Protein AF-A0A7S1ELC7-F1 (afdb_monomer_lite)

Organism: Hemiselmis andersenii (NCBI:txid464988)

Sequence (171 aa):
MEQYGAAVGMCEQFFQGGAHLVPACRDLALACHLNIAACALKVPGREEQAAQHCTFALHIDIDCAKAYFRRGVAFLTTPPEGQPPPPSGGGGAGAEHALNQNSQQMESGKKPPREVLLAWAVRDLERADTLAPGDGKVKEYLGKARAEARAASKAAASLPMPGGAGDGAPP

Radius of gyration: 19.99 Å; chains: 1; bounding box: 66×53×44 Å

Structure (mmCIF, N/CA/C/O backbone):
data_AF-A0A7S1ELC7-F1
#
_entry.id   AF-A0A7S1ELC7-F1
#
loop_
_atom_site.group_PDB
_atom_site.id
_atom_site.type_symbol
_atom_site.label_atom_id
_atom_site.label_alt_id
_atom_site.label_comp_id
_atom_site.label_asym_id
_atom_site.label_entity_id
_atom_site.label_seq_id
_atom_site.pdbx_PDB_ins_code
_atom_site.Cartn_x
_atom_site.Cartn_y
_atom_site.Cartn_z
_atom_site.occupancy
_atom_site.B_iso_or_equiv
_atom_site.auth_seq_id
_atom_site.auth_comp_id
_atom_site.auth_asym_id
_atom_site.auth_atom_id
_atom_site.pdbx_PDB_model_num
ATOM 1 N N . MET A 1 1 ? 15.992 8.383 0.828 1.00 60.34 1 MET A N 1
ATOM 2 C CA . MET A 1 1 ? 14.896 8.228 -0.162 1.00 60.34 1 MET A CA 1
ATOM 3 C C . MET A 1 1 ? 15.248 8.825 -1.523 1.00 60.34 1 MET A C 1
ATOM 5 O O . MET A 1 1 ? 14.682 8.380 -2.511 1.00 60.34 1 MET A O 1
ATOM 9 N N . GLU A 1 2 ? 16.211 9.747 -1.598 1.00 62.72 2 GLU A N 1
ATOM 10 C CA . GLU A 1 2 ? 16.596 10.468 -2.825 1.00 62.72 2 GLU A CA 1
ATOM 11 C C . GLU A 1 2 ? 16.977 9.560 -4.007 1.00 62.72 2 GLU A C 1
ATOM 13 O O . GLU A 1 2 ? 16.588 9.830 -5.139 1.00 62.72 2 GLU A O 1
ATOM 18 N N . GLN A 1 3 ? 17.639 8.426 -3.750 1.00 70.06 3 GLN A N 1
ATOM 19 C CA . GLN A 1 3 ? 18.040 7.482 -4.803 1.00 70.06 3 GLN A CA 1
ATOM 20 C C . GLN A 1 3 ? 16.847 6.843 -5.538 1.00 70.06 3 GLN A C 1
ATOM 22 O O . GLN A 1 3 ? 16.919 6.625 -6.744 1.00 70.06 3 GLN A O 1
ATOM 27 N N . TYR A 1 4 ? 15.731 6.580 -4.843 1.00 76.38 4 TYR A N 1
ATOM 28 C CA . TYR A 1 4 ? 14.528 6.042 -5.489 1.00 76.38 4 TYR A CA 1
ATOM 29 C C . TYR A 1 4 ? 13.769 7.117 -6.269 1.00 76.38 4 TYR A C 1
ATOM 31 O O . TYR A 1 4 ? 13.211 6.810 -7.315 1.00 76.38 4 TYR A O 1
ATOM 39 N N . GLY A 1 5 ? 13.780 8.369 -5.797 1.00 74.06 5 GLY A N 1
ATOM 40 C CA . GLY A 1 5 ? 13.163 9.491 -6.511 1.00 74.06 5 GLY A CA 1
ATOM 41 C C . GLY A 1 5 ? 13.824 9.743 -7.866 1.00 74.06 5 GLY A C 1
ATOM 42 O O . GLY A 1 5 ? 13.134 9.853 -8.874 1.00 74.06 5 GLY A O 1
ATOM 43 N N . ALA A 1 6 ? 15.160 9.726 -7.913 1.00 77.75 6 ALA A N 1
ATOM 44 C CA . ALA A 1 6 ? 15.902 9.841 -9.169 1.00 77.75 6 ALA A CA 1
ATOM 45 C C . ALA A 1 6 ? 15.590 8.688 -10.144 1.00 77.75 6 ALA A C 1
ATOM 47 O O . ALA A 1 6 ? 15.415 8.917 -11.339 1.00 77.75 6 ALA A O 1
ATOM 48 N N . ALA A 1 7 ? 15.477 7.454 -9.639 1.00 78.12 7 ALA A N 1
ATOM 49 C CA . ALA A 1 7 ? 15.133 6.292 -10.458 1.00 78.12 7 ALA A CA 1
ATOM 50 C C . ALA A 1 7 ? 13.711 6.372 -11.039 1.00 78.12 7 ALA A C 1
ATOM 52 O O . ALA A 1 7 ? 13.522 6.061 -12.214 1.00 78.12 7 ALA A O 1
ATOM 53 N N . VAL A 1 8 ? 12.732 6.830 -10.247 1.00 79.38 8 VAL A N 1
ATOM 54 C CA . VAL A 1 8 ? 11.359 7.070 -10.724 1.00 79.38 8 VAL A CA 1
ATOM 55 C C . VAL A 1 8 ? 11.361 8.132 -11.820 1.00 79.38 8 VAL A C 1
ATOM 57 O O . VAL A 1 8 ? 10.851 7.862 -12.903 1.00 79.38 8 VAL A O 1
ATOM 60 N N . GLY A 1 9 ? 12.034 9.267 -11.604 1.00 78.50 9 GLY A N 1
ATOM 61 C CA . GLY A 1 9 ? 12.116 10.333 -12.606 1.00 78.50 9 GLY A CA 1
ATOM 62 C C . GLY A 1 9 ? 12.748 9.884 -13.931 1.00 78.50 9 GLY A C 1
ATOM 63 O O . GLY A 1 9 ? 12.317 10.315 -14.996 1.00 78.50 9 GLY A O 1
ATOM 64 N N . MET A 1 10 ? 13.726 8.971 -13.899 1.00 81.00 10 MET A N 1
ATOM 65 C CA . MET A 1 10 ? 14.272 8.366 -15.124 1.00 81.00 10 MET A CA 1
ATOM 66 C C . MET A 1 10 ? 13.277 7.421 -15.811 1.00 81.00 10 MET A C 1
ATOM 68 O O . MET A 1 10 ? 13.215 7.393 -17.036 1.00 81.00 10 MET A O 1
ATOM 72 N N . CYS A 1 11 ? 12.489 6.651 -15.054 1.00 79.00 11 CYS A N 1
ATOM 73 C CA . CYS A 1 11 ? 11.483 5.749 -15.626 1.00 79.00 11 CYS A CA 1
ATOM 74 C C . CYS A 1 11 ? 10.304 6.515 -16.246 1.00 79.00 11 CYS A C 1
ATOM 76 O O . CYS A 1 11 ? 9.791 6.102 -17.285 1.00 79.00 11 CYS A O 1
ATOM 78 N N . GLU A 1 12 ? 9.919 7.647 -15.652 1.00 77.88 12 GLU A N 1
ATOM 79 C CA . GLU A 1 12 ? 8.836 8.513 -16.133 1.00 77.88 12 GLU A CA 1
ATOM 80 C C . GLU A 1 12 ? 9.124 9.126 -17.509 1.00 77.88 12 GLU A C 1
ATOM 82 O O . GLU A 1 12 ? 8.194 9.362 -18.275 1.00 77.88 12 GLU A O 1
ATOM 87 N N . GLN A 1 13 ? 10.396 9.298 -17.892 1.00 79.69 13 GLN A N 1
ATOM 88 C CA . GLN A 1 13 ? 10.763 9.731 -19.251 1.00 79.69 13 GLN A CA 1
ATOM 89 C C . GLN A 1 13 ? 10.292 8.750 -20.333 1.00 79.69 13 GLN A C 1
ATOM 91 O O . GLN A 1 13 ? 10.107 9.134 -21.486 1.00 79.69 13 GLN A O 1
ATOM 96 N N . PHE A 1 14 ? 10.081 7.489 -19.959 1.00 80.38 14 PHE A N 1
ATOM 97 C CA . PHE A 1 14 ? 9.573 6.443 -20.838 1.00 80.38 14 PHE A CA 1
ATOM 98 C C . PHE A 1 14 ? 8.069 6.205 -20.656 1.00 80.38 14 PHE A C 1
ATOM 100 O O . PHE A 1 14 ? 7.553 5.215 -21.176 1.00 80.38 14 PHE A O 1
ATOM 107 N N . PHE A 1 15 ? 7.362 7.071 -19.924 1.00 78.62 15 PHE A N 1
ATOM 108 C CA . PHE A 1 15 ? 5.915 7.006 -19.754 1.00 78.62 15 PHE A CA 1
ATOM 109 C C . PHE A 1 15 ? 5.216 7.868 -20.811 1.00 78.62 15 PHE A C 1
ATOM 111 O O . PHE A 1 15 ? 5.254 9.096 -20.765 1.00 78.62 15 PHE A O 1
ATOM 118 N N . GLN A 1 16 ? 4.553 7.228 -21.775 1.00 75.69 16 GLN A N 1
ATOM 119 C CA . GLN A 1 16 ? 3.828 7.913 -22.843 1.00 75.69 16 GLN A CA 1
ATOM 120 C C . GLN A 1 16 ? 2.447 7.281 -23.028 1.00 75.69 16 GLN A C 1
ATOM 122 O O . GLN A 1 16 ? 2.310 6.064 -23.103 1.00 75.69 16 GLN A O 1
ATOM 127 N N . GLY A 1 17 ? 1.400 8.111 -23.083 1.00 73.56 17 GLY A N 1
ATOM 128 C CA . GLY A 1 17 ? 0.032 7.642 -23.339 1.00 73.56 17 GLY A CA 1
ATOM 129 C C . GLY A 1 17 ? -0.546 6.708 -22.267 1.00 73.56 17 GLY A C 1
ATOM 130 O O . GLY A 1 17 ? -1.399 5.887 -22.585 1.00 73.56 17 GLY A O 1
ATOM 131 N N . GLY A 1 18 ? -0.088 6.805 -21.013 1.00 73.44 18 GLY A N 1
ATOM 132 C CA . GLY A 1 18 ? -0.589 5.976 -19.908 1.00 73.44 18 GLY A CA 1
ATOM 133 C C . GLY A 1 18 ? 0.166 4.659 -19.692 1.00 73.44 18 GLY A C 1
ATOM 134 O O . GLY A 1 18 ? -0.210 3.889 -18.812 1.00 73.44 18 GLY A O 1
ATOM 135 N N . ALA A 1 19 ? 1.227 4.395 -20.459 1.00 75.00 19 ALA A N 1
ATOM 136 C CA . ALA A 1 19 ? 2.029 3.184 -20.336 1.00 75.00 19 ALA A CA 1
ATOM 137 C C . ALA A 1 19 ? 3.532 3.481 -20.397 1.00 75.00 19 ALA A C 1
ATOM 139 O O . ALA A 1 19 ? 3.977 4.441 -21.026 1.00 75.00 19 ALA A O 1
ATOM 140 N N . HIS A 1 20 ? 4.325 2.620 -19.758 1.00 76.75 20 HIS A N 1
ATOM 141 C CA . HIS A 1 20 ? 5.775 2.627 -19.921 1.00 76.75 20 HIS A CA 1
ATOM 142 C C . HIS A 1 20 ? 6.136 1.930 -21.235 1.00 76.75 20 HIS A C 1
ATOM 144 O O . HIS A 1 20 ? 5.786 0.767 -21.436 1.00 76.75 20 HIS A O 1
ATOM 150 N N . LEU A 1 21 ? 6.865 2.626 -22.106 1.00 75.62 21 LEU A N 1
ATOM 151 C CA . LEU A 1 21 ? 7.299 2.123 -23.413 1.00 75.62 21 LEU A CA 1
ATOM 152 C C . LEU A 1 21 ? 8.305 0.969 -23.296 1.00 75.62 21 LEU A C 1
ATOM 154 O O . LEU A 1 21 ? 8.413 0.138 -24.194 1.00 75.62 21 LEU A O 1
ATOM 158 N N . VAL A 1 22 ? 9.034 0.913 -22.178 1.00 84.25 22 VAL A N 1
ATOM 159 C CA . VAL A 1 22 ? 10.033 -0.117 -21.890 1.00 84.25 22 VAL A CA 1
ATOM 160 C C . VAL A 1 22 ? 9.553 -0.967 -20.706 1.00 84.25 22 VAL A C 1
ATOM 162 O O . VAL A 1 22 ? 9.436 -0.437 -19.596 1.00 84.25 22 VAL A O 1
ATOM 165 N N . PRO A 1 23 ? 9.323 -2.285 -20.882 1.00 82.12 23 PRO A N 1
ATOM 166 C CA . PRO A 1 23 ? 8.859 -3.163 -19.803 1.00 82.12 23 PRO A CA 1
ATOM 167 C C . PRO A 1 23 ? 9.764 -3.155 -18.563 1.00 82.12 23 PRO A C 1
ATOM 169 O O . PRO A 1 23 ? 9.274 -3.105 -17.441 1.00 82.12 23 PRO A O 1
ATOM 172 N N . ALA A 1 24 ? 11.087 -3.097 -18.747 1.00 85.38 24 ALA A N 1
ATOM 173 C CA . ALA A 1 24 ? 12.029 -3.016 -17.629 1.00 85.38 24 ALA A CA 1
ATOM 174 C C . ALA A 1 24 ? 11.864 -1.728 -16.794 1.00 85.38 24 ALA A C 1
ATOM 176 O O . ALA A 1 24 ? 12.010 -1.764 -15.573 1.00 85.38 24 ALA A O 1
ATOM 177 N N . CYS A 1 25 ? 11.515 -0.600 -17.427 1.00 85.75 25 CYS A N 1
ATOM 178 C CA . CYS A 1 25 ? 11.228 0.650 -16.719 1.00 85.75 25 CYS A CA 1
ATOM 179 C C . CYS A 1 25 ? 9.937 0.543 -15.904 1.00 85.75 25 CYS A C 1
ATOM 181 O O . CYS A 1 25 ? 9.879 1.070 -14.797 1.00 85.75 25 CYS A O 1
ATOM 183 N N . ARG A 1 26 ? 8.933 -0.185 -16.410 1.00 87.19 26 ARG A N 1
ATOM 184 C CA . ARG A 1 26 ? 7.687 -0.458 -15.682 1.00 87.19 26 ARG A CA 1
ATOM 185 C C . ARG A 1 26 ? 7.960 -1.189 -14.367 1.00 87.19 26 ARG A C 1
ATOM 187 O O . ARG A 1 26 ? 7.511 -0.746 -13.310 1.00 87.19 26 ARG A O 1
ATOM 194 N N . ASP A 1 27 ? 8.701 -2.292 -14.436 1.00 89.69 27 ASP A N 1
ATOM 195 C CA . ASP A 1 27 ? 8.972 -3.142 -13.273 1.00 89.69 27 ASP A CA 1
ATOM 196 C C . ASP A 1 27 ? 9.868 -2.427 -12.252 1.00 89.69 27 ASP A C 1
ATOM 198 O O . ASP A 1 27 ? 9.638 -2.513 -11.041 1.00 89.69 27 ASP A O 1
ATOM 202 N N . LEU A 1 28 ? 10.850 -1.656 -12.736 1.00 91.12 28 LEU A N 1
ATOM 203 C CA . LEU A 1 28 ? 11.694 -0.822 -11.887 1.00 91.12 28 LEU A CA 1
ATOM 204 C C . LEU A 1 28 ? 10.881 0.276 -11.188 1.00 91.12 28 LEU A C 1
ATOM 206 O O . LEU A 1 28 ? 10.988 0.419 -9.970 1.00 91.12 28 LEU A O 1
ATOM 210 N N . ALA A 1 29 ? 10.032 1.005 -11.918 1.00 89.25 29 ALA A N 1
ATOM 211 C CA . ALA A 1 29 ? 9.168 2.036 -11.348 1.00 89.25 29 ALA A CA 1
ATOM 212 C C . ALA A 1 29 ? 8.242 1.455 -10.269 1.00 89.25 29 ALA A C 1
ATOM 214 O O . ALA A 1 29 ? 8.176 1.990 -9.158 1.00 89.25 29 ALA A O 1
ATOM 215 N N . LEU A 1 30 ? 7.598 0.313 -10.541 1.00 92.44 30 LEU A N 1
ATOM 216 C CA . LEU A 1 30 ? 6.765 -0.396 -9.566 1.00 92.44 30 LEU A CA 1
ATOM 217 C C . LEU A 1 30 ? 7.550 -0.721 -8.286 1.00 92.44 30 LEU A C 1
ATOM 219 O O . LEU A 1 30 ? 7.091 -0.424 -7.178 1.00 92.44 30 LEU A O 1
ATOM 223 N N . ALA A 1 31 ? 8.749 -1.293 -8.425 1.00 93.75 31 ALA A N 1
ATOM 224 C CA . ALA A 1 31 ? 9.609 -1.619 -7.293 1.00 93.75 31 ALA A CA 1
ATOM 225 C C . ALA A 1 31 ? 10.020 -0.368 -6.499 1.00 93.75 31 ALA A C 1
ATOM 227 O O . ALA A 1 31 ? 9.979 -0.382 -5.265 1.00 93.75 31 ALA A O 1
ATOM 228 N N . CYS A 1 32 ? 10.363 0.730 -7.179 1.00 92.44 32 CYS A N 1
ATOM 229 C CA . CYS A 1 32 ? 10.707 1.996 -6.538 1.00 92.44 32 CYS A CA 1
ATOM 230 C C . CYS A 1 32 ? 9.527 2.575 -5.749 1.00 92.44 32 CYS A C 1
ATOM 232 O O . CYS A 1 32 ? 9.692 2.877 -4.567 1.00 92.44 32 CYS A O 1
ATOM 234 N N . HIS A 1 33 ? 8.332 2.663 -6.340 1.00 93.69 33 HIS A N 1
ATOM 235 C CA . HIS A 1 33 ? 7.132 3.146 -5.647 1.00 93.69 33 HIS A CA 1
ATOM 236 C C . HIS A 1 33 ? 6.807 2.302 -4.414 1.00 93.69 33 HIS A C 1
ATOM 238 O O . HIS A 1 33 ? 6.572 2.836 -3.327 1.00 93.69 33 HIS A O 1
ATOM 244 N N . LEU A 1 34 ? 6.869 0.976 -4.547 1.00 95.56 34 LEU A N 1
ATOM 245 C CA . LEU A 1 34 ? 6.679 0.070 -3.424 1.00 95.56 34 LEU A CA 1
ATOM 246 C C . LEU A 1 34 ? 7.714 0.326 -2.319 1.00 95.56 34 LEU A C 1
ATOM 248 O O . LEU A 1 34 ? 7.341 0.409 -1.146 1.00 95.56 34 LEU A O 1
ATOM 252 N N . ASN A 1 35 ? 8.995 0.456 -2.658 1.00 95.50 35 ASN A N 1
ATOM 253 C CA . ASN A 1 35 ? 10.057 0.672 -1.677 1.00 95.50 35 ASN A CA 1
ATOM 254 C C . ASN A 1 35 ? 9.934 2.024 -0.969 1.00 95.50 35 ASN A C 1
ATOM 256 O O . ASN A 1 35 ? 10.074 2.069 0.253 1.00 95.50 35 ASN A O 1
ATOM 260 N N . ILE A 1 36 ? 9.594 3.095 -1.694 1.00 92.44 36 ILE A N 1
ATOM 261 C CA . ILE A 1 36 ? 9.327 4.405 -1.089 1.00 92.44 36 ILE A CA 1
ATOM 262 C C . ILE A 1 36 ? 8.159 4.299 -0.105 1.00 92.44 36 ILE A C 1
ATOM 264 O O . ILE A 1 36 ? 8.300 4.722 1.040 1.00 92.44 36 ILE A O 1
ATOM 268 N N . ALA A 1 37 ? 7.052 3.655 -0.490 1.00 94.38 37 ALA A N 1
ATOM 269 C CA . ALA A 1 37 ? 5.915 3.461 0.407 1.00 94.38 37 ALA A CA 1
ATOM 270 C C . ALA A 1 37 ? 6.285 2.657 1.666 1.00 94.38 37 ALA A C 1
ATOM 272 O O . ALA A 1 37 ? 5.875 3.002 2.772 1.00 94.38 37 ALA A O 1
ATOM 273 N N . ALA A 1 38 ? 7.105 1.611 1.528 1.00 94.62 38 ALA A N 1
ATOM 274 C CA . ALA A 1 38 ? 7.584 0.835 2.671 1.00 94.62 38 ALA A CA 1
ATOM 275 C C . ALA A 1 38 ? 8.491 1.646 3.608 1.00 94.62 38 ALA A C 1
ATOM 277 O O . ALA A 1 38 ? 8.444 1.444 4.820 1.00 94.62 38 ALA A O 1
ATOM 278 N N . CYS A 1 39 ? 9.327 2.535 3.067 1.00 93.12 39 CYS A N 1
ATOM 279 C CA . CYS A 1 39 ? 10.131 3.458 3.864 1.00 93.12 39 CYS A CA 1
ATOM 280 C C . CYS A 1 39 ?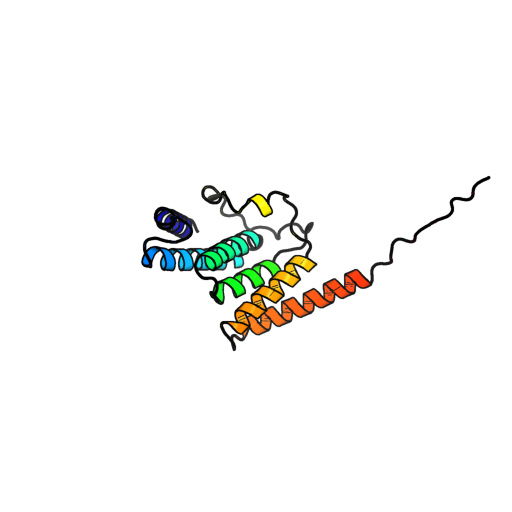 9.254 4.494 4.571 1.00 93.12 39 CYS A C 1
ATOM 282 O O . CYS A 1 39 ? 9.445 4.725 5.761 1.00 93.12 39 CYS A O 1
ATOM 284 N N . ALA A 1 40 ? 8.280 5.070 3.867 1.00 91.62 40 ALA A N 1
ATOM 285 C CA . ALA A 1 40 ? 7.362 6.063 4.410 1.00 91.62 40 ALA A CA 1
ATOM 286 C C . ALA A 1 40 ? 6.532 5.500 5.578 1.00 91.62 40 ALA A C 1
ATOM 288 O O . ALA A 1 40 ? 6.460 6.139 6.617 1.00 91.62 40 ALA A O 1
ATOM 289 N N . LEU A 1 41 ? 6.035 4.259 5.488 1.00 92.81 41 LEU A N 1
ATOM 290 C CA . LEU A 1 41 ? 5.309 3.598 6.588 1.00 92.81 41 LEU A CA 1
ATOM 291 C C . LEU A 1 41 ? 6.131 3.385 7.871 1.00 92.81 41 LEU A C 1
ATOM 293 O O . LEU A 1 41 ? 5.560 3.119 8.925 1.00 92.81 41 LEU A O 1
ATOM 297 N N . LYS A 1 42 ? 7.466 3.457 7.802 1.00 92.50 42 LYS A N 1
ATOM 298 C CA . LYS A 1 42 ? 8.332 3.364 8.989 1.00 92.50 42 LYS A CA 1
ATOM 299 C C . LYS A 1 42 ? 8.516 4.707 9.690 1.00 92.50 42 LYS A C 1
ATOM 301 O O . 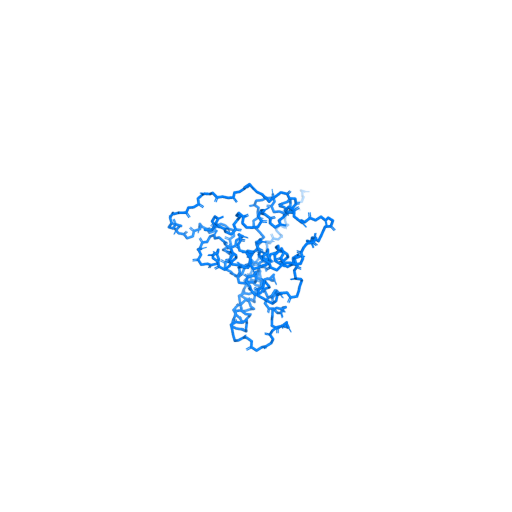LYS A 1 42 ? 9.047 4.729 10.797 1.00 92.50 42 LYS A O 1
ATOM 306 N N . VAL A 1 43 ? 8.132 5.806 9.044 1.00 89.75 43 VAL A N 1
ATOM 307 C CA . VAL A 1 43 ? 8.288 7.163 9.562 1.00 89.75 43 VAL A CA 1
ATOM 308 C C . VAL A 1 43 ? 6.900 7.706 9.906 1.00 89.75 43 VAL A C 1
ATOM 310 O O . VAL A 1 43 ? 6.113 7.958 8.993 1.00 89.75 43 VAL A O 1
ATOM 313 N N . PRO A 1 44 ? 6.585 7.897 11.199 1.00 86.0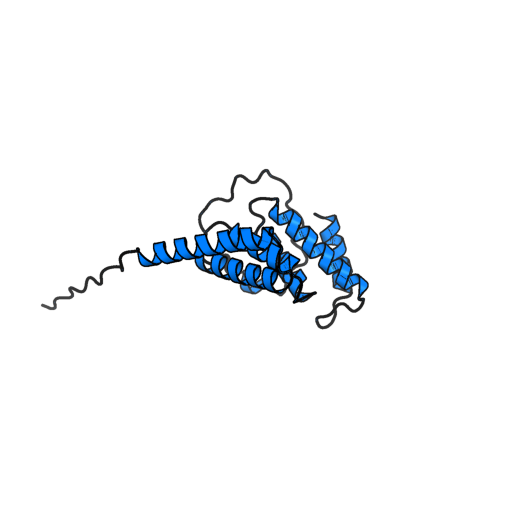6 44 PRO A N 1
ATOM 314 C CA . PRO A 1 44 ? 5.314 8.483 11.610 1.00 86.06 44 PRO A CA 1
ATOM 315 C C . PRO A 1 44 ? 5.078 9.840 10.936 1.00 86.06 44 PRO A C 1
ATOM 317 O O . PRO A 1 44 ? 6.005 10.645 10.828 1.00 86.06 44 PRO A O 1
ATOM 320 N N . GLY A 1 45 ? 3.854 10.097 10.480 1.00 87.00 45 GLY A N 1
ATOM 321 C CA . GLY A 1 45 ? 3.489 11.334 9.782 1.00 87.00 45 GLY A CA 1
ATOM 322 C C . GLY A 1 45 ? 3.728 11.312 8.267 1.00 87.00 45 GLY A C 1
ATOM 323 O O . GLY A 1 45 ? 3.404 12.290 7.595 1.00 87.00 45 GLY A O 1
ATOM 324 N N . ARG A 1 46 ? 4.278 10.224 7.705 1.00 89.94 46 ARG A N 1
ATOM 325 C CA . ARG A 1 46 ? 4.453 10.038 6.248 1.00 89.94 46 ARG A CA 1
ATOM 326 C C . ARG A 1 46 ? 3.454 9.048 5.641 1.00 89.94 46 ARG A C 1
ATOM 328 O O . ARG A 1 46 ? 3.690 8.500 4.564 1.00 89.94 46 ARG A O 1
ATOM 335 N N . GLU A 1 47 ? 2.328 8.810 6.303 1.00 90.44 47 GLU A N 1
ATOM 336 C CA . GLU A 1 47 ? 1.298 7.872 5.847 1.00 90.44 47 GLU A CA 1
ATOM 337 C C . GLU A 1 47 ? 0.688 8.313 4.509 1.00 90.44 47 GLU A C 1
ATOM 339 O O . GLU A 1 47 ? 0.481 7.495 3.615 1.00 90.44 47 GLU A O 1
ATOM 344 N N . GLU A 1 48 ? 0.481 9.616 4.326 1.00 89.75 48 GLU A N 1
ATOM 345 C CA . GLU A 1 48 ? -0.033 10.185 3.077 1.00 89.75 48 GLU A CA 1
ATOM 346 C C . GLU A 1 48 ? 0.919 9.930 1.900 1.00 89.75 48 GLU A C 1
ATOM 348 O O . GLU A 1 48 ? 0.503 9.419 0.857 1.00 89.75 48 GLU A O 1
ATOM 353 N N . GLN A 1 49 ? 2.221 10.159 2.108 1.00 89.25 49 GLN A N 1
ATOM 354 C CA . GLN A 1 49 ? 3.257 9.825 1.130 1.00 89.25 49 GLN A CA 1
ATOM 355 C C . GLN A 1 49 ? 3.233 8.323 0.798 1.00 89.25 49 GLN A C 1
ATOM 357 O O . GLN A 1 49 ? 3.296 7.937 -0.372 1.00 89.25 49 GLN A O 1
ATOM 362 N N . ALA A 1 50 ? 3.101 7.454 1.805 1.00 93.88 50 ALA A N 1
ATOM 363 C CA . ALA A 1 50 ? 2.998 6.015 1.575 1.00 93.88 50 ALA A CA 1
ATOM 364 C C . ALA A 1 50 ? 1.781 5.651 0.709 1.00 93.88 50 ALA A C 1
ATOM 366 O O . ALA A 1 50 ? 1.912 4.870 -0.240 1.00 93.88 50 ALA A O 1
ATOM 367 N N . ALA A 1 51 ? 0.614 6.233 1.000 1.00 93.44 51 ALA A N 1
ATOM 368 C CA . ALA A 1 51 ? -0.612 5.985 0.252 1.00 93.44 51 ALA A CA 1
ATOM 369 C C . ALA A 1 51 ? -0.517 6.472 -1.204 1.00 93.44 51 ALA A C 1
ATOM 371 O O . ALA A 1 51 ? -0.976 5.782 -2.125 1.00 93.44 51 ALA A O 1
ATOM 372 N N . GLN A 1 52 ? 0.134 7.615 -1.427 1.00 91.94 52 GLN A N 1
ATOM 373 C CA . GLN A 1 52 ? 0.359 8.182 -2.752 1.00 91.94 52 GLN A CA 1
ATOM 374 C C . GLN A 1 52 ? 1.265 7.282 -3.606 1.00 91.94 52 GLN A C 1
ATOM 376 O O . GLN A 1 52 ? 0.886 6.895 -4.712 1.00 91.94 52 GLN A O 1
ATOM 381 N N . HIS A 1 53 ? 2.417 6.850 -3.081 1.00 93.00 53 HIS A N 1
ATOM 382 C CA . HIS A 1 53 ? 3.302 5.943 -3.822 1.00 93.00 53 HIS A CA 1
ATOM 383 C C . HIS A 1 53 ? 2.661 4.573 -4.078 1.00 93.00 53 HIS A C 1
ATOM 385 O O . HIS A 1 53 ? 2.862 4.007 -5.151 1.00 93.00 53 HIS A O 1
ATOM 391 N N . CYS A 1 54 ? 1.834 4.055 -3.164 1.00 95.19 54 CYS A N 1
ATOM 392 C CA . CYS A 1 54 ? 1.060 2.842 -3.443 1.00 95.19 54 CYS A CA 1
ATOM 393 C C . CYS A 1 54 ? 0.030 3.054 -4.557 1.00 95.19 54 CYS A C 1
ATOM 395 O O . CYS A 1 54 ? -0.203 2.155 -5.358 1.00 95.19 54 CYS A O 1
ATOM 397 N N . THR A 1 55 ? -0.572 4.241 -4.634 1.00 94.69 55 THR A N 1
ATOM 398 C CA . THR A 1 55 ? -1.506 4.582 -5.709 1.00 94.69 55 THR A CA 1
ATOM 399 C C . THR A 1 55 ? -0.799 4.609 -7.059 1.00 94.69 55 THR A C 1
ATOM 401 O O . THR A 1 55 ? -1.320 4.031 -8.006 1.00 94.69 55 THR A O 1
ATOM 404 N N . PHE A 1 56 ? 0.409 5.168 -7.156 1.00 90.69 56 PHE A N 1
ATOM 405 C CA . PHE A 1 56 ? 1.212 5.079 -8.383 1.00 90.69 56 PHE A CA 1
ATOM 406 C C . PHE A 1 56 ? 1.594 3.640 -8.741 1.00 90.69 56 PHE A C 1
ATOM 408 O O . PHE A 1 56 ? 1.427 3.236 -9.888 1.00 90.69 56 PHE A O 1
ATOM 415 N N . ALA A 1 57 ? 2.007 2.833 -7.761 1.00 94.00 57 ALA A N 1
ATOM 416 C CA . ALA A 1 57 ? 2.238 1.406 -7.980 1.00 94.00 57 ALA A CA 1
ATOM 417 C C . ALA A 1 57 ? 0.995 0.693 -8.551 1.00 94.00 57 ALA A C 1
ATOM 419 O O . ALA A 1 57 ? 1.140 -0.121 -9.455 1.00 94.00 57 ALA A O 1
ATOM 420 N N . LEU A 1 58 ? -0.215 1.045 -8.102 1.00 93.94 58 LEU A N 1
ATOM 421 C CA . LEU A 1 58 ? -1.469 0.480 -8.623 1.00 93.94 58 LEU A CA 1
ATOM 422 C C . LEU A 1 58 ? -1.854 0.983 -10.022 1.00 93.94 58 LEU A C 1
ATOM 424 O O . LEU A 1 58 ? -2.554 0.278 -10.741 1.00 93.94 58 LEU A O 1
ATOM 428 N N . HIS A 1 59 ? -1.398 2.170 -10.434 1.00 90.88 59 HIS A N 1
ATOM 429 C CA . HIS A 1 59 ? -1.534 2.606 -11.831 1.00 90.88 59 HIS A CA 1
ATOM 430 C C . HIS A 1 59 ? -0.627 1.792 -12.759 1.00 90.88 59 HIS A C 1
ATOM 432 O O . HIS A 1 59 ? -0.961 1.579 -13.921 1.00 90.88 59 HIS A O 1
ATOM 438 N N . ILE A 1 60 ? 0.521 1.334 -12.250 1.00 89.25 60 ILE A N 1
ATOM 439 C CA . ILE A 1 60 ? 1.457 0.496 -13.000 1.00 89.25 60 ILE A CA 1
ATOM 440 C C . ILE A 1 60 ? 0.983 -0.963 -13.035 1.00 89.25 60 ILE A C 1
ATOM 442 O O . ILE A 1 60 ? 1.031 -1.609 -14.086 1.00 89.25 60 ILE A O 1
ATOM 446 N N . ASP A 1 61 ? 0.548 -1.487 -11.891 1.00 92.81 61 ASP A N 1
ATOM 447 C CA . ASP A 1 61 ? 0.061 -2.850 -11.706 1.00 92.81 61 ASP A CA 1
ATOM 448 C C . ASP A 1 61 ? -1.172 -2.859 -10.793 1.00 92.81 61 ASP A C 1
ATOM 450 O O . ASP A 1 61 ? -1.066 -2.809 -9.563 1.00 92.81 61 ASP A O 1
ATOM 454 N N . ILE A 1 62 ? -2.348 -2.935 -11.421 1.00 95.12 62 ILE A N 1
ATOM 455 C CA . ILE A 1 62 ? -3.645 -2.888 -10.739 1.00 95.12 62 ILE A CA 1
ATOM 456 C C . ILE A 1 62 ? -3.879 -4.087 -9.815 1.00 95.12 62 ILE A C 1
ATOM 458 O O . ILE A 1 62 ? -4.671 -3.978 -8.887 1.00 95.12 62 ILE A O 1
ATOM 462 N N . ASP A 1 63 ? -3.172 -5.201 -10.016 1.00 96.31 63 ASP A N 1
ATOM 463 C CA . ASP A 1 63 ? -3.311 -6.421 -9.215 1.00 96.31 63 ASP A CA 1
ATOM 464 C C . ASP A 1 63 ? -2.131 -6.617 -8.246 1.00 96.31 63 ASP A C 1
ATOM 466 O O . ASP A 1 63 ? -1.888 -7.705 -7.714 1.00 96.31 63 ASP A O 1
ATOM 470 N N . CYS A 1 64 ? -1.415 -5.535 -7.925 1.00 96.31 64 CYS A N 1
ATOM 471 C CA . CYS A 1 64 ? -0.316 -5.578 -6.973 1.00 96.31 64 CYS A CA 1
ATOM 472 C C . CYS A 1 64 ? -0.817 -5.701 -5.519 1.00 96.31 64 CYS A C 1
ATOM 474 O O . CYS A 1 64 ? -1.060 -4.705 -4.827 1.00 96.31 64 CYS A O 1
ATOM 476 N N . ALA A 1 65 ? -0.878 -6.931 -4.997 1.00 96.88 65 ALA A N 1
ATOM 477 C CA . ALA A 1 65 ? -1.283 -7.210 -3.611 1.00 96.88 65 ALA A CA 1
ATOM 478 C C . ALA A 1 65 ? -0.478 -6.405 -2.567 1.00 96.88 65 ALA A C 1
ATOM 480 O O . ALA A 1 65 ? -1.030 -5.902 -1.587 1.00 96.88 65 ALA A O 1
ATOM 481 N N . LYS A 1 66 ? 0.833 -6.219 -2.794 1.00 96.75 66 LYS A N 1
ATOM 482 C CA . LYS A 1 66 ? 1.713 -5.440 -1.901 1.00 96.75 66 LYS A CA 1
ATOM 483 C C . LYS A 1 66 ? 1.332 -3.961 -1.848 1.00 96.75 66 LYS A C 1
ATOM 485 O O . LYS A 1 66 ? 1.457 -3.356 -0.783 1.00 96.75 66 LYS A O 1
ATOM 490 N N . ALA A 1 67 ? 0.906 -3.383 -2.972 1.00 97.00 67 ALA A N 1
ATOM 491 C CA . ALA A 1 67 ? 0.502 -1.985 -3.036 1.00 97.00 67 ALA A CA 1
ATOM 492 C C . ALA A 1 67 ? -0.813 -1.771 -2.277 1.00 97.00 67 ALA A C 1
ATOM 494 O O . ALA A 1 67 ? -0.885 -0.874 -1.439 1.00 97.00 67 ALA A O 1
ATOM 495 N N . TYR A 1 68 ? -1.800 -2.652 -2.474 1.00 98.06 68 TYR A N 1
ATOM 496 C CA . TYR A 1 68 ? -3.043 -2.638 -1.699 1.00 98.06 68 TYR A CA 1
ATOM 497 C C . TYR A 1 68 ? -2.802 -2.801 -0.199 1.00 98.06 68 TYR A C 1
ATOM 499 O O . TYR A 1 68 ? -3.295 -1.999 0.590 1.00 98.06 68 TYR A O 1
ATOM 507 N N . PHE A 1 69 ? -1.981 -3.775 0.204 1.00 98.00 69 PHE A N 1
ATOM 508 C CA . PHE A 1 69 ? -1.654 -3.977 1.614 1.00 98.00 69 PHE A CA 1
ATOM 509 C C . PHE A 1 69 ? -1.036 -2.718 2.236 1.00 98.00 69 PHE A C 1
ATOM 511 O O . PHE A 1 69 ? -1.507 -2.232 3.261 1.00 98.00 69 PHE A O 1
ATOM 518 N N . ARG A 1 70 ? -0.006 -2.147 1.601 1.00 97.56 70 ARG A N 1
ATOM 519 C CA . ARG A 1 70 ? 0.697 -0.965 2.123 1.00 97.56 70 ARG A CA 1
ATOM 520 C C . ARG A 1 70 ? -0.190 0.279 2.141 1.00 97.56 70 ARG A C 1
ATOM 522 O O . ARG A 1 70 ? -0.120 1.037 3.105 1.00 97.56 70 ARG A O 1
ATOM 529 N N . ARG A 1 71 ? -1.050 0.468 1.134 1.00 97.12 71 ARG A N 1
ATOM 530 C CA . ARG A 1 71 ? -2.012 1.578 1.102 1.00 97.12 71 ARG A CA 1
ATOM 531 C C . ARG A 1 71 ? -3.074 1.437 2.191 1.00 97.12 71 ARG A C 1
ATOM 533 O O . ARG A 1 71 ? -3.361 2.406 2.884 1.00 97.12 71 ARG A O 1
ATOM 540 N N . GLY A 1 72 ? -3.577 0.223 2.409 1.00 96.25 72 GLY A N 1
ATOM 541 C CA . GLY A 1 72 ? -4.518 -0.064 3.488 1.00 96.25 72 GLY A CA 1
ATOM 542 C C . GLY A 1 72 ? -3.918 0.173 4.877 1.00 96.25 72 GLY A C 1
ATOM 543 O O . GLY A 1 72 ? -4.558 0.790 5.726 1.00 96.25 72 GLY A O 1
ATOM 544 N N . VAL A 1 73 ? -2.660 -0.231 5.091 1.00 96.50 73 VAL A N 1
ATOM 545 C CA . VAL A 1 73 ? -1.919 0.092 6.322 1.00 96.50 73 VAL A CA 1
ATOM 546 C C . VAL A 1 73 ? -1.770 1.604 6.486 1.00 96.50 73 VAL A C 1
ATOM 548 O O . VAL A 1 73 ? -2.055 2.105 7.568 1.00 96.50 73 VAL A O 1
ATOM 551 N N . ALA A 1 74 ? -1.396 2.332 5.428 1.00 95.19 74 ALA A N 1
ATOM 552 C CA . ALA A 1 74 ? -1.252 3.786 5.476 1.00 95.19 74 ALA A CA 1
ATOM 553 C C . ALA A 1 74 ? -2.552 4.482 5.912 1.00 95.19 74 ALA A C 1
ATOM 555 O O . ALA A 1 74 ? -2.530 5.333 6.801 1.00 95.19 74 ALA A O 1
ATOM 556 N N . PHE A 1 75 ? -3.698 4.091 5.349 1.00 94.75 75 PHE A N 1
ATOM 557 C CA . PHE A 1 75 ? -4.994 4.649 5.740 1.00 94.75 75 PHE A CA 1
ATOM 558 C C . PHE A 1 75 ? -5.365 4.318 7.188 1.00 94.75 75 PHE A C 1
ATOM 560 O O . PHE A 1 75 ? -5.866 5.184 7.901 1.00 94.75 75 PHE A O 1
ATOM 567 N N . LEU A 1 76 ? -5.062 3.103 7.650 1.00 93.50 76 LEU A N 1
ATOM 568 C CA . LEU A 1 76 ? -5.307 2.697 9.034 1.00 93.50 76 LEU A CA 1
ATOM 569 C C . LEU A 1 76 ? -4.460 3.498 10.036 1.00 93.50 76 LEU A C 1
ATOM 571 O O . LEU A 1 76 ? -4.928 3.851 11.119 1.00 93.50 76 LEU A O 1
ATOM 575 N N . THR A 1 77 ? -3.207 3.789 9.688 1.00 92.50 77 THR A N 1
ATOM 576 C CA . THR A 1 77 ? -2.281 4.520 10.562 1.00 92.50 77 THR A CA 1
ATOM 577 C C . THR A 1 77 ? -2.413 6.036 10.453 1.00 92.50 77 THR A C 1
ATOM 579 O O . THR A 1 77 ? -1.894 6.737 11.314 1.00 92.50 77 THR A O 1
ATOM 582 N N . THR A 1 78 ? -3.118 6.559 9.444 1.00 89.12 78 THR A N 1
ATOM 583 C CA . THR A 1 78 ? -3.290 8.007 9.249 1.00 89.12 78 THR A CA 1
ATOM 584 C C . THR A 1 78 ? -4.120 8.605 10.388 1.00 89.12 78 THR A C 1
ATOM 586 O O . THR A 1 78 ? -5.300 8.265 10.503 1.00 89.12 78 THR A O 1
ATOM 589 N N . PRO A 1 79 ? -3.568 9.498 11.229 1.00 78.81 79 PRO A N 1
ATOM 590 C CA . PRO A 1 79 ? -4.290 10.042 12.375 1.00 78.81 79 PRO A CA 1
ATOM 591 C C . PRO A 1 79 ? -5.501 10.892 11.946 1.00 78.81 79 PRO A C 1
ATOM 593 O O . PRO A 1 79 ? -5.485 11.481 10.861 1.00 78.81 79 PRO A O 1
ATOM 596 N N . PRO A 1 80 ? -6.551 10.969 12.786 1.00 71.44 80 PRO A N 1
ATOM 597 C CA . PRO A 1 80 ? -7.691 11.846 12.541 1.00 71.44 80 PRO A CA 1
ATOM 598 C C . PRO A 1 80 ? -7.264 13.320 12.475 1.00 71.44 80 PRO A C 1
ATOM 600 O O . PRO A 1 80 ? -6.300 13.742 13.119 1.00 71.44 80 PRO A O 1
ATOM 603 N N . GLU A 1 81 ? -8.006 14.106 11.696 1.00 64.69 81 GLU A N 1
ATOM 604 C CA . GLU A 1 81 ? -7.817 15.553 11.580 1.00 64.69 81 GLU A CA 1
ATOM 605 C C . GLU A 1 81 ? -7.856 16.211 12.976 1.00 64.69 81 GLU A C 1
ATOM 607 O O . GLU A 1 81 ? -8.764 15.956 13.766 1.00 64.69 81 GLU A O 1
ATOM 612 N N . GLY A 1 82 ? -6.836 17.012 13.310 1.00 60.22 82 GLY A N 1
ATOM 613 C CA . GLY A 1 82 ? -6.728 17.705 14.602 1.00 60.22 82 GLY A CA 1
ATOM 614 C C . GLY A 1 82 ? -5.845 17.036 15.664 1.00 60.22 82 GLY A C 1
ATOM 615 O O . GLY A 1 82 ? -5.580 17.661 16.690 1.00 60.22 82 GLY A O 1
ATOM 616 N N . GLN A 1 83 ? -5.324 15.824 15.436 1.00 51.75 83 GLN A N 1
ATOM 617 C CA . GLN A 1 83 ? -4.220 15.316 16.258 1.00 51.75 83 GLN A CA 1
ATOM 618 C C . GLN A 1 83 ? -2.886 15.876 15.748 1.00 51.75 83 GLN A C 1
ATOM 620 O O . GLN A 1 83 ? -2.597 15.747 14.553 1.00 51.75 83 GLN A O 1
ATOM 625 N N . PRO A 1 84 ? -2.060 16.498 16.616 1.00 48.09 84 PRO A N 1
ATOM 626 C CA . PRO A 1 84 ? -0.726 16.910 16.216 1.00 48.09 84 PRO A CA 1
ATOM 627 C C . PRO A 1 84 ? 0.038 15.667 15.746 1.00 48.09 84 PRO A C 1
ATOM 629 O O . PRO A 1 84 ? -0.094 14.606 16.370 1.00 48.09 84 PRO A O 1
ATOM 632 N N . PRO A 1 85 ? 0.814 15.761 14.650 1.00 53.53 85 PRO A N 1
ATOM 633 C CA . PRO A 1 85 ? 1.667 14.654 14.259 1.00 53.53 85 PRO A CA 1
ATOM 634 C C . PRO A 1 85 ? 2.532 14.270 15.469 1.00 53.53 85 PRO A C 1
ATOM 636 O O . PRO A 1 85 ? 2.988 15.165 16.194 1.00 53.53 85 PRO A O 1
ATOM 639 N N . PRO A 1 86 ? 2.751 12.968 15.732 1.00 53.03 86 PRO A N 1
ATOM 640 C CA . PRO A 1 86 ? 3.691 12.559 16.768 1.00 53.03 86 PRO A CA 1
ATOM 641 C C . PRO A 1 86 ? 5.029 13.270 16.522 1.00 53.03 86 PRO A C 1
ATOM 643 O O . PRO A 1 86 ? 5.348 13.536 15.357 1.00 53.03 86 PRO A O 1
ATOM 646 N N . PRO A 1 87 ? 5.791 13.613 17.582 1.00 44.66 87 PRO A N 1
ATOM 647 C CA . PRO A 1 87 ? 7.014 14.396 17.463 1.00 44.66 87 PRO A CA 1
ATOM 648 C C . PRO A 1 87 ? 7.902 13.776 16.390 1.00 44.66 87 PRO A C 1
ATOM 650 O O . PRO A 1 87 ? 8.479 12.702 16.565 1.00 44.66 87 PRO A O 1
ATOM 653 N N . SER A 1 88 ? 7.934 14.440 15.237 1.00 49.69 88 SER A N 1
ATOM 654 C CA . SER A 1 88 ? 8.727 14.013 14.102 1.00 49.69 88 SER A CA 1
ATOM 655 C C . SER A 1 88 ? 10.173 14.223 14.506 1.00 49.69 88 SER A C 1
ATOM 657 O O . SER A 1 88 ? 10.626 15.360 14.620 1.00 49.69 88 SER A O 1
ATOM 659 N N . GLY A 1 89 ? 10.892 13.130 14.764 1.00 41.94 89 GLY A N 1
ATOM 660 C CA . GLY A 1 89 ? 12.348 13.162 14.790 1.00 41.94 89 GLY A CA 1
ATOM 661 C C . GLY A 1 89 ? 12.804 13.734 13.453 1.00 41.94 89 GLY A C 1
ATOM 662 O O . GLY A 1 89 ? 12.632 13.091 12.419 1.00 41.94 89 GLY A O 1
ATOM 663 N N . GLY A 1 90 ? 13.247 14.991 13.474 1.00 41.66 90 GLY A N 1
ATOM 664 C CA . GLY A 1 90 ? 13.488 15.794 12.283 1.00 41.66 90 GLY A CA 1
ATOM 665 C C . GLY A 1 90 ? 14.399 15.092 11.281 1.00 41.66 90 GLY A C 1
ATOM 666 O O . GLY A 1 90 ? 15.415 14.507 11.647 1.00 41.66 90 GLY A O 1
ATOM 667 N N . GLY A 1 91 ? 14.039 15.172 10.001 1.00 41.41 91 GLY A N 1
ATOM 668 C CA . GLY A 1 91 ? 14.903 14.702 8.926 1.00 41.41 91 GLY A CA 1
ATOM 669 C C . GLY A 1 91 ? 14.180 14.531 7.597 1.00 41.41 91 GLY A C 1
ATOM 670 O O . GLY A 1 91 ? 13.473 13.547 7.381 1.00 41.41 91 GLY A O 1
ATOM 671 N N . GLY A 1 92 ? 14.414 15.467 6.678 1.00 39.28 92 GLY A N 1
ATOM 672 C CA . GLY A 1 92 ? 14.206 15.256 5.245 1.00 39.28 92 GLY A CA 1
ATOM 673 C C . GLY A 1 92 ? 13.072 16.067 4.636 1.00 39.28 92 GLY A C 1
ATOM 674 O O . GLY A 1 92 ? 12.087 15.480 4.184 1.00 39.28 92 GLY A O 1
ATOM 675 N N . ALA A 1 93 ? 13.249 17.391 4.603 1.00 41.50 93 ALA A N 1
ATOM 676 C CA . ALA A 1 93 ? 12.759 18.214 3.503 1.00 41.50 93 ALA A CA 1
ATOM 677 C C . ALA A 1 93 ? 13.594 17.878 2.254 1.00 41.50 93 ALA A C 1
ATOM 679 O O . ALA A 1 93 ? 14.818 17.810 2.349 1.00 41.50 93 ALA A O 1
ATOM 680 N N . GLY A 1 94 ? 12.943 17.641 1.115 1.00 40.31 94 GLY A N 1
ATOM 681 C CA . GLY A 1 94 ? 13.620 17.431 -0.169 1.00 40.31 94 GLY A CA 1
ATOM 682 C C . GLY A 1 94 ? 13.086 16.236 -0.955 1.00 40.31 94 GLY A C 1
ATOM 683 O O . GLY A 1 94 ? 13.631 15.142 -0.838 1.00 40.31 94 GLY A O 1
ATOM 684 N N . ALA A 1 95 ? 12.008 16.457 -1.721 1.00 39.97 95 ALA A N 1
ATOM 685 C CA . ALA A 1 95 ? 11.731 15.877 -3.051 1.00 39.97 95 ALA A CA 1
ATOM 686 C C . ALA A 1 95 ? 10.265 16.147 -3.472 1.00 39.97 95 ALA A C 1
ATOM 688 O O . ALA A 1 95 ? 9.507 15.213 -3.709 1.00 39.97 95 ALA A O 1
ATOM 689 N N . GLU A 1 96 ? 9.844 17.417 -3.546 1.00 43.25 96 GLU A N 1
ATOM 690 C CA . GLU A 1 96 ? 8.473 17.800 -3.959 1.00 43.25 96 GLU A CA 1
ATOM 691 C C . GLU A 1 96 ? 8.353 18.252 -5.426 1.00 43.25 96 GLU A C 1
ATOM 693 O O . GLU A 1 96 ? 7.308 18.730 -5.851 1.00 43.25 96 GLU A O 1
ATOM 698 N N . HIS A 1 97 ? 9.380 18.058 -6.255 1.00 37.59 97 HIS A N 1
ATOM 699 C CA . HIS A 1 97 ? 9.333 18.457 -7.665 1.00 37.59 97 HIS A CA 1
ATOM 700 C C . HIS A 1 97 ? 9.332 17.245 -8.605 1.00 37.59 97 HIS A C 1
ATOM 702 O O . HIS A 1 97 ? 10.367 16.932 -9.180 1.00 37.59 97 HIS A O 1
ATOM 708 N N . ALA A 1 98 ? 8.181 16.564 -8.736 1.00 39.19 98 ALA A N 1
ATOM 709 C CA . ALA A 1 98 ? 7.807 15.742 -9.912 1.00 39.19 98 ALA A CA 1
ATOM 710 C C . ALA A 1 98 ? 6.383 15.122 -9.842 1.00 39.19 98 ALA A C 1
ATOM 712 O O . ALA A 1 98 ? 6.147 14.086 -10.443 1.00 39.19 98 ALA A O 1
ATOM 713 N N . LEU A 1 99 ? 5.406 15.682 -9.112 1.00 47.47 99 LEU A N 1
ATOM 714 C CA . LEU A 1 99 ? 4.098 15.016 -8.926 1.00 47.47 99 LEU A CA 1
ATOM 715 C C . LEU A 1 99 ? 2.923 15.982 -9.118 1.00 47.47 99 LEU A C 1
ATOM 717 O O . LEU A 1 99 ? 2.195 16.289 -8.177 1.00 47.47 99 LEU A O 1
ATOM 721 N N . ASN A 1 100 ? 2.732 16.480 -10.341 1.00 46.56 100 ASN A N 1
ATOM 722 C CA . ASN A 1 100 ? 1.605 17.355 -10.664 1.00 46.56 100 ASN A CA 1
ATOM 723 C C . ASN A 1 100 ? 0.813 16.828 -11.866 1.00 46.56 100 ASN A C 1
ATOM 725 O O . ASN A 1 100 ? 1.176 17.092 -13.010 1.00 46.56 100 ASN A O 1
ATOM 729 N N . GLN A 1 101 ? -0.249 16.070 -11.565 1.00 39.59 101 GLN A N 1
ATOM 730 C CA . GLN A 1 101 ? -1.511 16.037 -12.330 1.00 39.59 101 GLN A CA 1
ATOM 731 C C . GLN A 1 101 ? -2.623 15.242 -11.606 1.00 39.59 101 GLN A C 1
ATOM 733 O O . GLN A 1 101 ? -3.792 15.557 -11.787 1.00 39.59 101 GLN A O 1
ATOM 738 N N . ASN A 1 102 ? -2.292 14.310 -10.697 1.00 41.16 102 ASN A N 1
ATOM 739 C CA . ASN A 1 102 ? -3.282 13.618 -9.839 1.00 41.16 102 ASN A CA 1
ATOM 740 C C . ASN A 1 102 ? -3.483 14.255 -8.446 1.00 41.16 102 ASN A C 1
ATOM 742 O O . ASN A 1 102 ? -4.334 13.811 -7.677 1.00 41.16 102 ASN A O 1
ATOM 746 N N . SER A 1 103 ? -2.724 15.301 -8.113 1.00 43.91 103 SER A N 1
ATOM 747 C CA . SER A 1 103 ? -2.751 15.968 -6.799 1.00 43.91 103 SER A CA 1
ATOM 748 C C . SER A 1 103 ? -4.001 16.836 -6.578 1.00 43.91 103 SER A C 1
ATOM 750 O O . SER A 1 103 ? -4.345 17.133 -5.439 1.00 43.91 103 SER A O 1
ATOM 752 N N . GLN A 1 104 ? -4.749 17.164 -7.639 1.00 39.34 104 GLN A N 1
ATOM 753 C CA . GLN A 1 104 ? -5.890 18.091 -7.580 1.00 39.34 104 GLN A CA 1
ATOM 754 C C . GLN A 1 104 ? -7.114 17.570 -6.803 1.00 39.34 104 GLN A C 1
ATOM 756 O O . GLN A 1 104 ? -7.969 18.364 -6.429 1.00 39.34 104 GLN A O 1
ATOM 761 N N . GLN A 1 105 ? -7.208 16.269 -6.494 1.00 42.00 105 GLN A N 1
ATOM 762 C CA . GLN A 1 105 ? -8.271 15.760 -5.608 1.00 42.00 105 GLN A CA 1
ATOM 763 C C . GLN A 1 105 ? -7.939 15.872 -4.108 1.00 42.00 105 GLN A C 1
ATOM 765 O O . GLN A 1 105 ? -8.839 15.730 -3.285 1.00 42.00 105 GLN A O 1
ATOM 770 N N . MET A 1 106 ? -6.686 16.172 -3.741 1.00 44.88 106 MET A N 1
ATOM 771 C CA . MET A 1 106 ? -6.249 16.341 -2.343 1.00 44.88 106 MET A CA 1
ATOM 772 C C . MET A 1 106 ? -5.922 17.810 -1.999 1.00 44.88 106 MET A C 1
ATOM 774 O O . MET A 1 106 ? -5.707 18.138 -0.835 1.00 44.88 106 MET A O 1
ATOM 778 N N . GLU A 1 107 ? -5.979 18.729 -2.972 1.00 38.50 107 GLU A N 1
ATOM 779 C CA . GLU A 1 107 ? -5.721 20.173 -2.792 1.00 38.50 107 GLU A CA 1
ATOM 780 C C . GLU A 1 107 ? -6.804 20.945 -2.010 1.00 38.50 107 GLU A C 1
ATOM 782 O O . GLU A 1 107 ? -6.781 22.172 -1.961 1.00 38.50 107 GLU A O 1
ATOM 787 N N . SER A 1 108 ? -7.735 20.266 -1.332 1.00 41.38 108 SER A N 1
ATOM 788 C CA . SER A 1 108 ? -8.580 20.944 -0.335 1.00 41.38 108 SER A CA 1
ATOM 789 C C . SER A 1 108 ? -7.944 21.008 1.059 1.00 41.38 108 SER A C 1
ATOM 791 O O . SER A 1 108 ? -8.522 21.625 1.953 1.00 41.38 108 SER A O 1
ATOM 793 N N . GLY A 1 109 ? -6.779 20.377 1.277 1.00 54.22 109 GLY A N 1
ATOM 794 C CA . GLY A 1 109 ? -6.053 20.404 2.556 1.00 54.22 109 GLY A CA 1
ATOM 795 C C . GLY A 1 109 ? -6.794 19.755 3.735 1.00 54.22 109 GLY A C 1
ATOM 796 O O . GLY A 1 109 ? -6.245 19.664 4.831 1.00 54.22 109 GLY A O 1
ATOM 797 N N . LYS A 1 110 ? -8.026 19.281 3.521 1.00 65.19 110 LYS A N 1
ATOM 798 C CA . LYS A 1 110 ? -8.830 18.560 4.502 1.00 65.19 110 LYS A CA 1
ATOM 799 C C . LYS A 1 110 ? -8.619 17.075 4.300 1.00 65.19 110 LYS A C 1
ATOM 801 O O . LYS A 1 110 ? -8.988 16.515 3.266 1.00 65.19 110 LYS A O 1
ATOM 806 N N . LYS A 1 111 ? -8.017 16.432 5.298 1.00 71.88 111 LYS A N 1
ATOM 807 C CA . LYS A 1 111 ? -7.916 14.974 5.321 1.00 71.88 111 LYS A CA 1
ATOM 808 C C . LYS A 1 111 ? -9.334 14.401 5.367 1.00 71.88 111 LYS A C 1
ATOM 810 O O . LYS A 1 111 ? -10.183 14.950 6.069 1.00 71.88 111 LYS A O 1
ATOM 815 N N . PRO A 1 112 ? -9.620 13.310 4.641 1.00 83.56 112 PRO A N 1
ATOM 816 C CA . PRO A 1 112 ? -10.912 12.660 4.766 1.00 83.56 112 PRO A CA 1
ATOM 817 C C . PRO A 1 112 ? -11.139 12.240 6.228 1.00 83.56 112 PRO A C 1
ATOM 819 O O . PRO A 1 112 ? -10.181 11.896 6.932 1.00 83.56 112 PRO A O 1
ATOM 822 N N . PRO A 1 113 ? -12.396 12.253 6.701 1.00 87.00 113 PRO A N 1
ATOM 823 C CA . PRO A 1 113 ? -12.710 11.877 8.071 1.00 87.00 113 PRO A CA 1
ATOM 824 C C . PRO A 1 113 ? -12.257 10.440 8.354 1.00 87.00 113 PRO A C 1
ATOM 826 O O . PRO A 1 113 ? -12.210 9.593 7.456 1.00 87.00 113 PRO A O 1
ATOM 829 N N . ARG A 1 114 ? -11.943 10.150 9.625 1.00 88.38 114 ARG A N 1
ATOM 830 C CA . ARG A 1 114 ? -11.381 8.854 10.051 1.00 88.38 114 ARG A CA 1
ATOM 831 C C . ARG A 1 114 ? -12.208 7.665 9.562 1.00 88.38 114 ARG A C 1
ATOM 833 O O . ARG A 1 114 ? -11.640 6.666 9.143 1.00 88.38 114 ARG A O 1
ATOM 840 N N . GLU A 1 115 ? -13.530 7.781 9.555 1.00 89.06 115 GLU A N 1
ATOM 841 C CA . GLU A 1 115 ? -14.438 6.734 9.069 1.00 89.06 115 GLU A CA 1
ATOM 842 C C . GLU A 1 115 ? -14.203 6.378 7.595 1.00 89.06 115 GLU A C 1
ATOM 844 O O . GLU A 1 115 ? -14.182 5.201 7.234 1.00 89.06 115 GLU A O 1
ATOM 849 N N . VAL A 1 116 ? -13.954 7.383 6.752 1.00 90.31 116 VAL A N 1
ATOM 850 C CA . VAL A 1 116 ? -13.666 7.1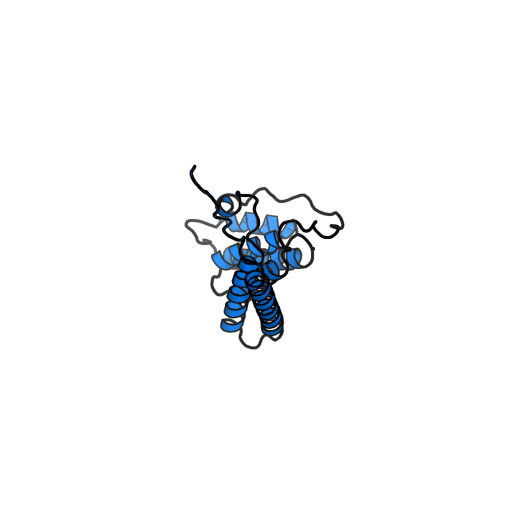92 5.325 1.00 90.31 116 VAL A CA 1
ATOM 851 C C . VAL A 1 116 ? -12.303 6.529 5.141 1.00 90.31 116 VAL A C 1
ATOM 853 O O . VAL A 1 116 ? -12.189 5.577 4.370 1.00 90.31 116 VAL A O 1
ATOM 856 N N . LEU A 1 117 ? -11.288 6.959 5.900 1.00 90.62 117 LEU A N 1
ATOM 857 C CA . LEU A 1 117 ? -9.968 6.319 5.900 1.00 90.62 117 LEU A CA 1
ATOM 858 C C . LEU A 1 117 ? -10.055 4.845 6.311 1.00 90.62 117 LEU A C 1
ATOM 860 O O . LEU A 1 117 ? -9.460 3.986 5.663 1.00 90.62 117 LEU A O 1
ATOM 864 N N . LEU A 1 118 ? -10.841 4.530 7.341 1.00 92.81 118 LEU A N 1
ATOM 865 C CA . LEU A 1 118 ? -11.049 3.155 7.793 1.00 92.81 118 LEU A CA 1
ATOM 866 C C . LEU A 1 118 ? -11.779 2.308 6.747 1.00 92.81 118 LEU A C 1
ATOM 868 O O . LEU A 1 118 ? -11.391 1.163 6.514 1.00 92.81 118 LEU A O 1
ATOM 872 N N . ALA A 1 119 ? -12.782 2.862 6.064 1.00 92.94 119 ALA A N 1
ATOM 873 C CA . ALA A 1 119 ? -13.456 2.174 4.966 1.00 92.94 119 ALA A CA 1
ATOM 874 C C . ALA A 1 119 ? -12.492 1.869 3.805 1.00 92.94 119 ALA A C 1
ATOM 876 O O . ALA A 1 119 ? -12.484 0.754 3.277 1.00 92.94 119 ALA A O 1
ATOM 877 N N . TRP A 1 120 ? -11.635 2.825 3.435 1.00 94.69 120 TRP A N 1
ATOM 878 C CA . TRP A 1 120 ? -10.609 2.613 2.412 1.00 94.69 120 TRP A CA 1
ATOM 879 C C . TRP A 1 120 ? -9.559 1.590 2.845 1.00 94.69 120 TRP A C 1
ATOM 881 O O . TRP A 1 120 ? -9.172 0.747 2.036 1.00 94.69 120 TRP A O 1
ATOM 891 N N . ALA A 1 121 ? -9.147 1.617 4.116 1.00 95.69 121 ALA A N 1
ATOM 892 C CA . ALA A 1 121 ? -8.229 0.638 4.684 1.00 95.69 121 ALA A CA 1
ATOM 893 C C . ALA A 1 121 ? -8.792 -0.784 4.582 1.00 95.69 121 ALA A C 1
ATOM 895 O O . ALA A 1 121 ? -8.106 -1.679 4.092 1.00 95.69 121 ALA A O 1
ATOM 896 N N . VAL A 1 122 ? -10.050 -0.988 4.993 1.00 96.81 122 VAL A N 1
ATOM 897 C CA . VAL A 1 122 ? -10.727 -2.292 4.906 1.00 96.81 122 VAL A CA 1
ATOM 898 C C . VAL A 1 122 ? -10.791 -2.770 3.458 1.00 96.81 122 VAL A C 1
ATOM 900 O O . VAL A 1 122 ? -10.340 -3.877 3.178 1.00 96.81 122 VAL A O 1
ATOM 903 N N . ARG A 1 123 ? -11.272 -1.929 2.533 1.00 96.94 123 ARG A N 1
ATOM 904 C CA . ARG A 1 123 ? -11.386 -2.277 1.108 1.00 96.94 123 ARG A CA 1
ATOM 905 C C . ARG A 1 123 ? -10.047 -2.719 0.515 1.00 96.94 123 ARG A C 1
ATOM 907 O O . ARG A 1 123 ? -9.972 -3.728 -0.182 1.00 96.94 123 ARG A O 1
ATOM 914 N N . ASP A 1 124 ? -8.989 -1.954 0.767 1.00 94.81 124 ASP A N 1
ATOM 915 C CA . ASP A 1 124 ? -7.672 -2.246 0.206 1.00 94.81 124 ASP A CA 1
ATOM 916 C C . ASP A 1 124 ? -7.058 -3.512 0.830 1.00 94.81 124 ASP A C 1
ATOM 918 O O . ASP A 1 124 ? -6.477 -4.328 0.119 1.00 94.81 124 ASP A O 1
ATOM 922 N N . LEU A 1 125 ? -7.242 -3.740 2.133 1.00 96.31 125 LEU A N 1
ATOM 923 C CA . LEU A 1 125 ? -6.779 -4.964 2.795 1.00 96.31 125 LEU A CA 1
ATOM 924 C C . LEU A 1 125 ? -7.558 -6.210 2.339 1.00 96.31 125 LEU A C 1
ATOM 926 O O . LEU A 1 125 ? -6.957 -7.268 2.174 1.00 96.31 125 LEU A O 1
ATOM 930 N N . GLU A 1 126 ? -8.860 -6.095 2.067 1.00 96.50 126 GLU A N 1
ATOM 931 C CA . GLU A 1 126 ? -9.658 -7.175 1.465 1.00 96.50 126 GLU A CA 1
ATOM 932 C C . GLU A 1 126 ? -9.188 -7.510 0.049 1.00 96.50 126 GLU A C 1
ATOM 934 O O . GLU A 1 126 ? -9.070 -8.684 -0.315 1.00 96.50 126 GLU A O 1
ATOM 939 N N . ARG A 1 127 ? -8.869 -6.487 -0.752 1.00 96.62 127 ARG A N 1
ATOM 940 C CA . ARG A 1 127 ? -8.311 -6.698 -2.089 1.00 96.62 127 ARG A CA 1
ATOM 941 C C . ARG A 1 127 ? -6.940 -7.371 -2.017 1.00 96.62 127 ARG A C 1
ATOM 943 O O . ARG A 1 127 ? -6.679 -8.273 -2.808 1.00 96.62 127 ARG A O 1
ATOM 950 N N . ALA A 1 128 ? -6.100 -6.994 -1.051 1.00 95.75 128 ALA A N 1
ATOM 951 C CA . ALA A 1 128 ? -4.821 -7.658 -0.811 1.00 95.75 128 ALA A CA 1
ATOM 952 C C . ALA A 1 128 ? -4.991 -9.140 -0.422 1.00 95.75 128 ALA A C 1
ATOM 954 O O . ALA A 1 128 ? -4.282 -9.979 -0.971 1.00 95.75 128 ALA A O 1
ATOM 955 N N . ASP A 1 129 ? -5.947 -9.473 0.456 1.00 96.44 129 ASP A N 1
ATOM 956 C CA . ASP A 1 129 ? -6.238 -10.865 0.856 1.00 96.44 129 ASP A CA 1
ATOM 957 C C . ASP A 1 129 ? -6.796 -11.686 -0.314 1.00 96.44 129 ASP A C 1
ATOM 959 O O . ASP A 1 129 ? -6.456 -12.851 -0.479 1.00 96.44 129 ASP A O 1
ATOM 963 N N . THR A 1 130 ? -7.600 -11.061 -1.180 1.00 96.69 130 THR A N 1
ATOM 964 C CA . THR A 1 130 ? -8.131 -11.712 -2.388 1.00 96.69 130 THR A CA 1
ATOM 965 C C . THR A 1 130 ? -7.017 -12.070 -3.375 1.00 96.69 130 THR A C 1
ATOM 967 O O . THR A 1 130 ? -7.033 -13.149 -3.962 1.00 96.69 130 THR A O 1
ATOM 970 N N . LEU A 1 131 ? -6.054 -11.165 -3.573 1.00 94.38 131 LEU A N 1
ATOM 971 C CA . LEU A 1 131 ? -4.950 -11.345 -4.522 1.00 94.38 131 LEU A CA 1
ATOM 972 C C . LEU A 1 131 ? -3.843 -12.264 -3.982 1.00 94.38 131 LEU A C 1
ATOM 974 O O . LEU A 1 131 ? -3.177 -12.945 -4.759 1.00 94.38 131 LEU A O 1
ATOM 978 N N . ALA A 1 132 ? -3.629 -12.279 -2.666 1.00 93.06 132 ALA A N 1
ATOM 979 C CA . ALA A 1 132 ? -2.611 -13.087 -2.002 1.00 93.06 132 ALA A CA 1
ATOM 980 C C . ALA A 1 132 ? -3.179 -13.740 -0.725 1.00 93.06 132 ALA A C 1
ATOM 982 O O . ALA A 1 132 ? -2.831 -13.335 0.392 1.00 93.06 132 ALA A O 1
ATOM 983 N N . PRO A 1 133 ? -4.056 -14.752 -0.867 1.00 92.06 133 PRO A N 1
ATOM 984 C CA . PRO A 1 133 ? -4.712 -15.372 0.273 1.00 92.06 133 PRO A CA 1
ATOM 985 C C . PRO A 1 133 ? -3.705 -16.115 1.149 1.00 92.06 133 PRO A C 1
ATOM 987 O O . PRO A 1 133 ? -2.803 -16.799 0.669 1.00 92.06 133 PRO A O 1
ATOM 990 N N . GLY A 1 134 ? -3.897 -16.020 2.464 1.00 88.75 134 GLY A N 1
ATOM 991 C CA . GLY A 1 134 ? -3.071 -16.739 3.439 1.00 88.75 134 GLY A CA 1
ATOM 992 C C . GLY A 1 134 ? -1.918 -15.929 4.031 1.00 88.75 134 GLY A C 1
ATOM 993 O O . GLY A 1 134 ? -1.234 -16.442 4.915 1.00 88.75 134 GLY A O 1
ATOM 994 N N . ASP A 1 135 ? -1.742 -14.663 3.642 1.00 91.25 135 ASP A N 1
ATOM 995 C CA . ASP A 1 135 ? -0.826 -13.768 4.349 1.00 91.25 135 ASP A CA 1
ATOM 996 C C . ASP A 1 135 ? -1.392 -13.417 5.739 1.00 91.25 135 ASP A C 1
ATOM 998 O O . ASP A 1 135 ? -2.380 -12.690 5.891 1.00 91.25 135 ASP A O 1
ATOM 1002 N N . GLY A 1 136 ? -0.752 -13.953 6.782 1.00 91.25 136 GLY A N 1
ATOM 1003 C CA . GLY A 1 136 ? -1.149 -13.727 8.171 1.00 91.25 136 GLY A CA 1
ATOM 1004 C C . GLY A 1 136 ? -1.149 -12.248 8.565 1.00 91.25 136 GLY A C 1
ATOM 1005 O O . GLY A 1 136 ? -2.005 -11.832 9.346 1.00 91.25 136 GLY A O 1
ATOM 1006 N N . LYS A 1 137 ? -0.261 -11.431 7.979 1.00 92.75 137 LYS A N 1
ATOM 1007 C CA . LYS A 1 137 ? -0.221 -9.989 8.251 1.00 92.75 137 LYS A CA 1
ATOM 1008 C C . LYS A 1 137 ? -1.424 -9.287 7.649 1.00 92.75 137 LYS A C 1
ATOM 1010 O O . LYS A 1 137 ? -2.020 -8.445 8.313 1.00 92.75 137 LYS A O 1
ATOM 1015 N N . VAL A 1 138 ? -1.817 -9.637 6.424 1.00 93.00 138 VAL A N 1
ATOM 1016 C CA . VAL A 1 138 ? -3.006 -9.044 5.792 1.00 93.00 138 VAL A CA 1
ATOM 1017 C C . VAL A 1 138 ? -4.239 -9.294 6.662 1.00 93.00 138 VAL A C 1
ATOM 1019 O O . VAL A 1 138 ? -4.966 -8.351 6.972 1.00 93.00 138 VAL A O 1
ATOM 1022 N N . LYS A 1 139 ? -4.422 -10.525 7.154 1.00 93.38 139 LYS A N 1
ATOM 1023 C CA . LYS A 1 139 ? -5.538 -10.879 8.050 1.00 93.38 139 LYS A CA 1
ATOM 1024 C C . LYS A 1 139 ? -5.502 -10.129 9.378 1.00 93.38 139 LYS A C 1
ATOM 1026 O O . LYS A 1 139 ? -6.543 -9.668 9.845 1.00 93.38 139 LYS A O 1
ATOM 1031 N N . GLU A 1 140 ? -4.321 -9.984 9.975 1.00 95.44 140 GLU A N 1
ATOM 1032 C CA . GLU A 1 140 ? -4.137 -9.223 11.213 1.00 95.44 140 GLU A CA 1
ATOM 1033 C C . GLU A 1 140 ? -4.565 -7.757 11.035 1.00 95.44 140 GLU A C 1
ATOM 1035 O O . GLU A 1 140 ? -5.387 -7.244 11.799 1.00 95.44 140 GLU A O 1
ATOM 1040 N N . TYR A 1 141 ? -4.045 -7.089 10.002 1.00 95.38 141 TYR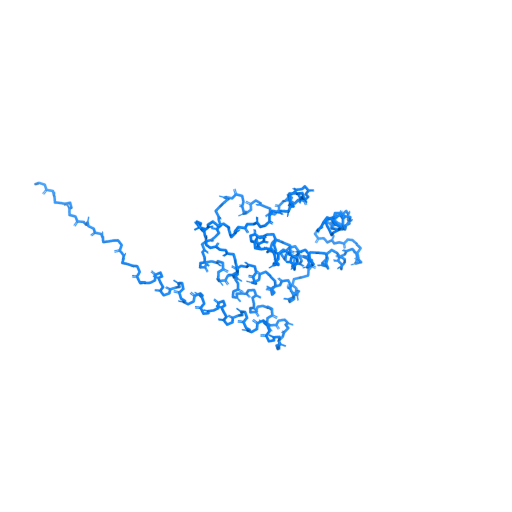 A N 1
ATOM 1041 C CA . TYR A 1 141 ? -4.368 -5.691 9.718 1.00 95.38 141 TYR A CA 1
ATOM 1042 C C . TYR A 1 141 ? -5.830 -5.508 9.306 1.00 95.38 141 TYR A C 1
ATOM 1044 O O . TYR A 1 141 ? -6.461 -4.540 9.729 1.00 95.38 141 TYR A O 1
ATOM 1052 N N . LEU A 1 142 ? -6.402 -6.447 8.550 1.00 93.69 142 LEU A N 1
ATOM 1053 C CA . LEU A 1 142 ? -7.818 -6.425 8.187 1.00 93.69 142 LEU A CA 1
ATOM 1054 C C . LEU A 1 142 ? -8.717 -6.551 9.425 1.00 93.69 142 LEU A C 1
ATOM 1056 O O . LEU A 1 142 ? -9.713 -5.837 9.548 1.00 93.69 142 LEU A O 1
ATOM 1060 N N . GLY A 1 143 ? -8.349 -7.422 10.370 1.00 94.56 143 GLY A N 1
ATOM 1061 C CA . GLY A 1 143 ? -9.028 -7.548 11.659 1.00 94.56 143 GLY A CA 1
ATOM 1062 C C . GLY A 1 143 ? -9.004 -6.240 12.452 1.00 94.56 143 GLY A C 1
ATOM 1063 O O . GLY A 1 143 ? -10.053 -5.791 12.919 1.00 94.56 143 GLY A O 1
ATOM 1064 N N . LYS A 1 144 ? -7.834 -5.592 12.535 1.00 95.12 144 LYS A N 1
ATOM 1065 C CA . LYS A 1 144 ? -7.664 -4.280 13.184 1.00 95.12 144 LYS A CA 1
ATOM 1066 C C . LYS A 1 144 ? -8.522 -3.199 12.522 1.00 95.12 144 LYS A C 1
ATOM 1068 O O . LYS A 1 144 ? -9.303 -2.546 13.211 1.00 95.12 144 LYS A O 1
ATOM 1073 N N . ALA A 1 145 ? -8.448 -3.065 11.197 1.00 93.69 145 ALA A N 1
ATOM 1074 C CA . ALA A 1 145 ? -9.205 -2.063 10.448 1.00 93.69 145 ALA A CA 1
ATOM 1075 C C . ALA A 1 145 ? -10.724 -2.235 10.609 1.00 93.69 145 ALA A C 1
ATOM 1077 O O . ALA A 1 145 ? -11.439 -1.265 10.852 1.00 93.69 145 ALA A O 1
ATOM 1078 N N . ARG A 1 146 ? -11.228 -3.476 10.557 1.00 93.81 146 ARG A N 1
ATOM 1079 C CA . ARG A 1 146 ? -12.655 -3.768 10.771 1.00 93.81 146 ARG A CA 1
ATOM 1080 C C . ARG A 1 146 ? -13.105 -3.488 12.203 1.00 93.81 146 ARG A C 1
ATOM 1082 O O . ARG A 1 146 ? -14.210 -2.984 12.398 1.00 93.81 146 ARG A O 1
ATOM 1089 N N . ALA A 1 147 ? -12.290 -3.834 13.200 1.00 93.56 147 ALA A N 1
ATOM 1090 C CA . ALA A 1 147 ? -12.604 -3.554 14.598 1.00 93.56 147 ALA A CA 1
ATOM 1091 C C . ALA A 1 147 ? -12.717 -2.044 14.842 1.00 93.56 147 ALA A C 1
ATOM 1093 O O . ALA A 1 147 ? -13.680 -1.587 15.459 1.00 93.56 147 ALA A O 1
ATOM 1094 N N . GLU A 1 148 ? -11.785 -1.270 14.288 1.00 92.94 148 GLU A N 1
ATOM 1095 C CA . GLU A 1 148 ? -11.787 0.179 14.429 1.00 92.94 148 GLU A CA 1
ATOM 1096 C C . GLU A 1 148 ? -12.941 0.847 13.666 1.00 92.94 148 GLU A C 1
ATOM 1098 O O . GLU A 1 148 ? -13.636 1.691 14.228 1.00 92.94 148 GLU A O 1
ATOM 1103 N N . ALA A 1 149 ? -13.230 0.414 12.433 1.00 90.81 149 ALA A N 1
ATOM 1104 C CA . ALA A 1 149 ? -14.363 0.924 11.653 1.00 90.81 149 ALA A CA 1
ATOM 1105 C C . ALA A 1 149 ? -15.705 0.720 12.379 1.00 90.81 149 ALA A C 1
ATOM 1107 O O . ALA A 1 149 ? -16.562 1.609 12.394 1.00 90.81 149 ALA A O 1
ATOM 1108 N N . ARG A 1 150 ? -15.881 -0.436 13.036 1.00 90.06 150 ARG A N 1
ATOM 1109 C CA . ARG A 1 150 ? -17.066 -0.723 13.862 1.00 90.06 150 ARG A CA 1
ATOM 1110 C C . ARG A 1 150 ? -17.133 0.168 15.097 1.00 90.06 150 ARG A C 1
ATOM 1112 O O . ARG A 1 150 ? -18.219 0.629 15.443 1.00 90.06 150 ARG A O 1
ATOM 1119 N N . ALA A 1 151 ? -16.001 0.401 15.760 1.00 89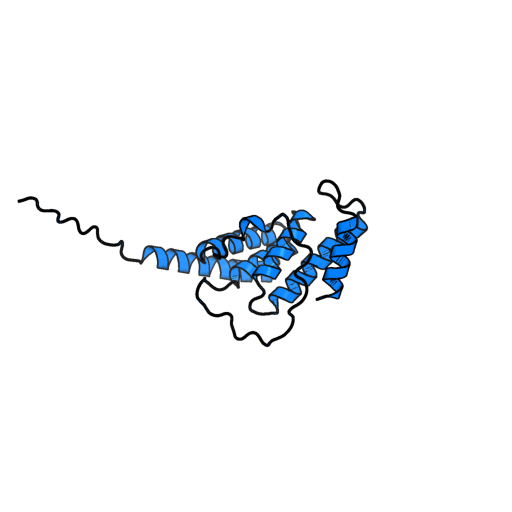.44 151 ALA A N 1
ATOM 1120 C CA . ALA A 1 151 ? -15.940 1.275 16.926 1.00 89.44 151 ALA A CA 1
ATOM 1121 C C . ALA A 1 151 ? -16.305 2.722 16.557 1.00 89.44 151 ALA A C 1
ATOM 1123 O O . ALA A 1 151 ? -17.137 3.323 17.235 1.00 89.44 151 ALA A O 1
ATOM 1124 N N . ALA A 1 152 ? -15.765 3.234 15.447 1.00 85.69 152 ALA A N 1
ATOM 1125 C CA . ALA A 1 152 ? -16.076 4.564 14.926 1.00 85.69 152 ALA A CA 1
ATOM 1126 C C . ALA A 1 152 ? -17.566 4.703 14.570 1.00 85.69 152 ALA A C 1
ATOM 1128 O O . ALA A 1 152 ? -18.231 5.620 15.045 1.00 85.69 152 ALA A O 1
ATOM 1129 N N . SER A 1 153 ? -18.129 3.722 13.855 1.00 84.00 153 SER A N 1
ATOM 1130 C CA . SER A 1 153 ? -19.555 3.724 13.488 1.00 84.00 153 SER A CA 1
ATOM 1131 C C . SER A 1 153 ? -20.478 3.707 14.716 1.00 84.00 153 SER A C 1
ATOM 1133 O O . SER A 1 153 ? -21.501 4.389 14.751 1.00 84.00 153 SER A O 1
ATOM 1135 N N . LYS A 1 154 ? -20.119 2.941 15.757 1.00 83.94 154 LYS A N 1
ATOM 1136 C CA . LYS A 1 154 ? -20.882 2.895 17.013 1.00 83.94 154 LYS A CA 1
ATOM 1137 C C . LYS A 1 154 ? -20.801 4.219 17.777 1.00 83.94 154 LYS A C 1
ATOM 1139 O O . LYS A 1 154 ? -21.798 4.634 18.362 1.00 83.94 154 LYS A O 1
ATOM 1144 N N . ALA A 1 155 ? -19.638 4.870 17.772 1.00 78.44 155 ALA A N 1
ATOM 1145 C CA . ALA A 1 155 ? -19.454 6.177 18.393 1.00 78.44 155 ALA A CA 1
ATOM 1146 C C . ALA A 1 155 ? -20.309 7.248 17.694 1.00 78.44 155 ALA A C 1
ATOM 1148 O O . ALA A 1 155 ? -21.034 7.974 18.374 1.00 78.44 155 ALA A O 1
ATOM 1149 N N . ALA A 1 156 ? -20.318 7.270 16.357 1.00 74.62 156 ALA A N 1
ATOM 1150 C CA . ALA A 1 156 ? -21.165 8.166 15.570 1.00 74.62 156 ALA A CA 1
ATOM 1151 C C . ALA A 1 156 ? -22.665 7.968 15.861 1.00 74.62 156 ALA A C 1
ATOM 1153 O O . ALA A 1 156 ? -23.391 8.942 16.038 1.00 74.62 156 ALA A O 1
ATOM 1154 N N . ALA A 1 157 ? -23.121 6.719 16.009 1.00 74.44 157 ALA A N 1
ATOM 1155 C CA . ALA A 1 157 ? -24.516 6.406 16.335 1.00 74.44 157 ALA A CA 1
ATOM 1156 C C . ALA A 1 157 ? -24.937 6.790 17.771 1.00 74.44 157 ALA A C 1
ATOM 1158 O O . ALA A 1 157 ? -26.128 6.828 18.070 1.00 74.44 157 ALA A O 1
ATOM 1159 N N . SER A 1 158 ? -23.979 7.043 18.669 1.00 72.56 158 SER A N 1
ATOM 1160 C CA . SER A 1 158 ? -24.236 7.395 20.074 1.00 72.56 158 SER A CA 1
ATOM 1161 C C . SER A 1 158 ? -24.307 8.902 20.342 1.00 72.56 158 SER A C 1
ATOM 1163 O O . SER A 1 158 ? -24.625 9.306 21.461 1.00 72.56 158 SER A O 1
ATOM 1165 N N . LEU A 1 159 ? -24.022 9.737 19.335 1.00 61.44 159 LEU A N 1
ATOM 1166 C CA . LEU A 1 159 ? -24.121 11.186 19.468 1.00 61.44 159 LEU A CA 1
ATOM 1167 C C . LEU A 1 159 ? -25.600 11.602 19.531 1.00 61.44 159 LEU A C 1
ATOM 1169 O O . LEU A 1 159 ? -26.372 11.242 18.639 1.00 61.44 159 LEU A O 1
ATOM 1173 N N . PRO A 1 160 ? -26.018 12.353 20.568 1.00 59.22 160 PRO A N 1
ATOM 1174 C CA . PRO A 1 160 ? -27.379 12.855 20.648 1.00 59.22 160 PRO A CA 1
ATOM 1175 C C . PRO A 1 160 ? -27.636 13.770 19.450 1.00 59.22 160 PRO A C 1
ATOM 1177 O O . PRO A 1 160 ? -26.896 14.726 19.216 1.00 59.22 160 PRO A O 1
ATOM 1180 N N . MET A 1 161 ? -28.684 13.462 18.684 1.00 55.88 161 MET A N 1
ATOM 1181 C CA . MET A 1 161 ? -29.157 14.329 17.606 1.00 55.88 161 MET A CA 1
ATOM 1182 C C . MET A 1 161 ? -29.397 15.728 18.193 1.00 55.88 161 MET A C 1
ATOM 1184 O O . MET A 1 161 ? -30.064 15.818 19.230 1.00 55.88 161 MET A O 1
ATOM 1188 N N . PRO A 1 162 ? -28.861 16.808 17.593 1.00 57.50 162 PRO A N 1
ATOM 1189 C CA . PRO A 1 162 ? -29.116 18.155 18.079 1.00 57.50 162 PRO A CA 1
ATOM 1190 C C . PRO A 1 162 ? -30.626 18.374 18.061 1.00 57.50 162 PRO A C 1
ATOM 1192 O O . PRO A 1 162 ? -31.263 18.326 17.008 1.00 57.50 162 PRO A O 1
ATOM 1195 N N . GLY A 1 163 ? -31.196 18.516 19.258 1.00 57.44 163 GLY A N 1
ATOM 1196 C CA . GLY A 1 163 ? -32.622 18.693 19.452 1.00 57.44 163 GLY A CA 1
ATOM 1197 C C . GLY A 1 163 ? -33.108 19.856 18.602 1.00 57.44 163 GLY A C 1
ATOM 1198 O O . GLY A 1 163 ? -32.623 20.979 18.740 1.00 57.44 163 GLY A O 1
ATOM 1199 N N . GLY A 1 164 ? -34.062 19.573 17.718 1.00 53.94 164 GLY A N 1
ATOM 1200 C CA . GLY A 1 164 ? -34.873 20.594 17.079 1.00 53.94 164 GLY A CA 1
ATOM 1201 C C . GLY A 1 164 ? -35.682 21.307 18.154 1.00 53.94 164 GLY A C 1
ATOM 1202 O O . GLY A 1 164 ? -36.803 20.908 18.450 1.00 53.94 164 GLY A O 1
ATOM 1203 N N . ALA A 1 165 ? -35.099 22.337 18.763 1.00 55.66 165 ALA A N 1
ATOM 1204 C CA . ALA A 1 165 ? -35.824 23.308 19.563 1.00 55.66 165 ALA A CA 1
ATOM 1205 C C . ALA A 1 165 ? -36.617 24.198 18.599 1.00 55.66 165 ALA A C 1
ATOM 1207 O O . ALA A 1 165 ? -36.189 25.284 18.213 1.00 55.66 165 ALA A O 1
ATOM 1208 N N . GLY A 1 166 ? -37.752 23.675 18.141 1.00 65.50 166 GLY A N 1
ATOM 1209 C CA . GLY A 1 166 ? -38.837 24.497 17.643 1.00 65.50 166 GLY A CA 1
ATOM 1210 C C . GLY A 1 166 ? -39.624 25.013 18.838 1.00 65.50 166 GLY A C 1
ATOM 1211 O O . GLY A 1 166 ? -40.286 24.229 19.498 1.00 65.50 166 GLY A O 1
ATOM 1212 N N . ASP A 1 167 ? -39.549 26.314 19.094 1.00 54.19 167 ASP A N 1
ATOM 1213 C CA . ASP A 1 167 ? -40.591 27.050 19.817 1.00 54.19 167 ASP A CA 1
ATOM 1214 C C . ASP A 1 167 ? -40.625 28.486 19.282 1.00 54.19 167 ASP A C 1
ATOM 1216 O O . ASP A 1 167 ? -40.198 29.459 19.901 1.00 54.19 167 ASP A O 1
ATOM 1220 N N . GLY A 1 168 ? -41.083 28.596 18.035 1.00 58.12 168 GLY A N 1
ATOM 1221 C CA . GLY A 1 168 ? -41.589 29.843 17.483 1.00 58.12 168 GLY A CA 1
ATOM 1222 C C . GLY A 1 168 ? -43.074 29.943 17.801 1.00 58.12 168 GLY A C 1
ATOM 1223 O O . GLY A 1 168 ? -43.898 29.524 16.992 1.00 58.12 168 GLY A O 1
ATOM 1224 N N . ALA A 1 169 ? -43.411 30.471 18.976 1.00 59.28 169 ALA A N 1
ATOM 1225 C CA . ALA A 1 169 ? -44.764 30.920 19.282 1.00 59.28 169 ALA A CA 1
ATOM 1226 C C . ALA A 1 169 ? -44.995 32.292 18.617 1.00 59.28 169 ALA A C 1
ATOM 1228 O O . ALA A 1 169 ? -44.242 33.226 18.912 1.00 59.28 169 ALA A O 1
ATOM 1229 N N . PRO A 1 170 ? -45.979 32.454 17.712 1.00 73.06 170 PRO A N 1
ATOM 1230 C CA . PRO A 1 170 ? -46.396 33.779 17.273 1.00 73.06 170 PRO A CA 1
ATOM 1231 C C . PRO A 1 170 ? -47.342 34.439 18.302 1.00 73.06 170 PRO A C 1
ATOM 1233 O O . PRO A 1 170 ? -47.976 33.723 19.082 1.00 73.06 170 PRO A O 1
ATOM 1236 N N . PRO A 1 171 ? -47.403 35.787 18.314 1.00 75.50 171 PRO A N 1
ATOM 1237 C CA . PRO A 1 171 ? -48.155 36.590 19.284 1.00 75.50 171 PRO A CA 1
ATOM 1238 C C . PRO A 1 171 ? -49.677 36.542 19.106 1.00 75.50 171 PRO A C 1
ATOM 1240 O O . PRO A 1 171 ? -50.145 36.335 17.962 1.00 75.50 171 PRO A O 1
#

InterPro domains:
  IPR011990 Tetratricopeptide-like helical domain superfamily [G3DSA:1.25.40.10] (1-78)
  IPR011990 Tetratricopeptide-like helical domain superfamily [SSF48452] (3-76)
  IPR039663 AIP/AIPL1/TTC9 [PTHR11242] (1-148)

pLDDT: mean 79.04, std 18.74, range [37.59, 98.06]

Foldseek 3Di:
DVVLLVLLVVLCVQDDPLARVDVVSLVSNLVSLLVQLVVLLVFFPSLVVNLVSLVVNCSSPVLPLSSLQSNLSSLLRDDFPPDDTDPGPDDDDDDPPDDPDVCVVVVVVHDPGNLVSLVSSLVSLVSSCVSPPPPPVSVVSNVVSVVVNVVVVVVVVPDPDPDPPDDPDDD

Secondary structure (DSSP, 8-state):
-HHHHHHHHHHHTTEETTEESSHHHHHHHHHHHHHHHHHHTTSTT-HHHHHHHHHHHHHH-TT-HHHHHHHHHHHHHSPPTTSPPP----------SS--SSGGGTTT--PPPHHHHHHHHHHHHHHHHHHSTT-HHHHHHHHHHHHHHHHHHHHHHTSPP----------